Protein AF-A0A958EYU6-F1 (afdb_monomer)

Mean predicted aligned error: 6.17 Å

Foldseek 3Di:
DDDDDDDDDQWDDFWPQDPDWPDDFQPDDVPDGDHDTHDDNVPDDDIHTHGRDDDDDPDDDADPDPPHDD

Solvent-accessible surface area (backbone atoms only — not comparable to full-atom values): 4932 Å² total; per-residue (Å²): 135,86,80,79,84,81,78,74,83,92,62,50,75,44,45,78,58,51,95,47,70,77,45,50,64,64,39,84,48,95,97,46,64,34,91,46,72,40,70,41,45,88,94,58,81,87,64,57,75,47,73,42,65,90,86,77,90,87,80,86,82,73,41,86,70,66,97,59,73,98

Sequence (70 aa):
MVGCSLFAQDYAWPTDASKLMTSSFCELRPRRYHAAIDIKTWNRTGYKIFAIDDGYVYRLRKGATGYGNA

pLDDT: mean 88.87, std 12.79, range [47.19, 97.44]

Structure (mmCIF, N/CA/C/O backbone):
data_AF-A0A958EYU6-F1
#
_entry.id   AF-A0A958EYU6-F1
#
loop_
_atom_site.group_PDB
_atom_site.id
_atom_site.type_symbol
_atom_site.label_atom_id
_atom_site.label_alt_id
_atom_site.label_comp_id
_atom_site.label_asym_id
_atom_site.label_entity_id
_atom_site.label_seq_id
_atom_site.pdbx_PDB_ins_code
_atom_site.Cartn_x
_atom_site.Cartn_y
_atom_site.Cartn_z
_atom_site.occupancy
_atom_site.B_iso_or_equiv
_atom_site.auth_seq_id
_atom_site.auth_comp_id
_atom_site.auth_asym_id
_atom_site.auth_atom_id
_atom_site.pdbx_PDB_model_num
ATOM 1 N N . MET A 1 1 ? 30.391 21.437 -11.139 1.00 47.19 1 MET A N 1
ATOM 2 C CA . MET A 1 1 ? 29.403 20.763 -10.272 1.00 47.19 1 MET A CA 1
ATOM 3 C C . MET A 1 1 ? 28.522 19.927 -11.190 1.00 47.19 1 MET A C 1
ATOM 5 O O . MET A 1 1 ? 27.747 20.503 -11.938 1.00 47.19 1 MET A O 1
ATOM 9 N N . VAL A 1 2 ? 28.744 18.613 -11.268 1.00 52.31 2 VAL A N 1
ATOM 10 C CA . VAL A 1 2 ? 27.951 17.737 -12.148 1.00 52.31 2 VAL A CA 1
ATOM 11 C C . VAL A 1 2 ? 26.671 17.389 -11.393 1.00 52.31 2 VAL A C 1
ATOM 13 O O . VAL A 1 2 ? 26.716 16.650 -10.414 1.00 52.31 2 VAL A O 1
ATOM 16 N N . GLY A 1 3 ? 25.551 17.988 -11.791 1.00 55.94 3 GLY A N 1
ATOM 17 C CA . GLY A 1 3 ? 24.236 17.633 -11.269 1.00 55.94 3 GLY A CA 1
ATOM 18 C C . GLY A 1 3 ? 23.819 16.281 -11.837 1.00 55.94 3 GLY A C 1
ATOM 19 O O . GLY A 1 3 ? 23.496 16.180 -13.016 1.00 55.94 3 GLY A O 1
ATOM 20 N N . CYS A 1 4 ? 23.850 15.237 -11.013 1.00 62.53 4 CYS A N 1
ATOM 21 C CA . CYS A 1 4 ? 23.227 13.964 -11.349 1.00 62.53 4 CYS A CA 1
ATOM 22 C C . CYS A 1 4 ? 21.706 14.148 -11.256 1.00 62.53 4 CYS A C 1
ATOM 24 O O . CYS A 1 4 ? 21.175 14.358 -10.166 1.00 62.53 4 CYS A O 1
ATOM 26 N N . SER A 1 5 ? 21.008 14.113 -12.393 1.00 64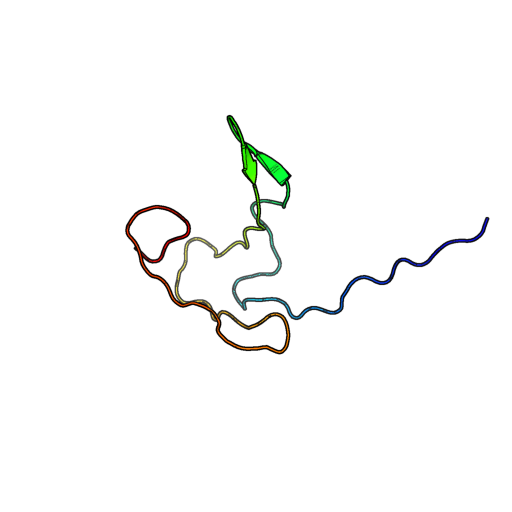.25 5 SER A N 1
ATOM 27 C CA . SER A 1 5 ? 19.548 14.005 -12.396 1.00 64.25 5 SER A CA 1
ATOM 28 C C . SER A 1 5 ? 19.191 12.575 -12.004 1.00 64.25 5 SER A C 1
ATOM 30 O O . SER A 1 5 ? 19.396 11.644 -12.778 1.00 64.25 5 SER A O 1
ATOM 32 N N . LEU A 1 6 ? 18.718 12.393 -10.772 1.00 67.62 6 LEU A N 1
ATOM 33 C CA . LEU A 1 6 ? 18.157 11.124 -10.322 1.00 67.62 6 LEU A CA 1
ATOM 34 C C . LEU A 1 6 ? 16.798 10.937 -10.999 1.00 67.62 6 LEU A C 1
ATOM 36 O O . LEU A 1 6 ? 15.848 11.659 -10.705 1.00 67.62 6 LEU A O 1
ATOM 40 N N . PHE A 1 7 ? 16.715 9.970 -11.908 1.00 71.56 7 PHE A N 1
ATOM 41 C CA . PHE A 1 7 ? 15.442 9.508 -12.447 1.00 71.56 7 PHE A CA 1
ATOM 42 C C . PHE A 1 7 ? 14.804 8.553 -11.434 1.00 71.56 7 PHE A C 1
ATOM 44 O O . PHE A 1 7 ? 15.413 7.556 -11.043 1.00 71.56 7 PHE A O 1
ATOM 51 N N . ALA A 1 8 ? 13.597 8.882 -10.977 1.00 77.50 8 ALA A N 1
ATOM 52 C CA . ALA A 1 8 ? 12.776 7.962 -10.201 1.00 77.50 8 ALA A CA 1
ATOM 53 C C . ALA A 1 8 ? 12.119 6.927 -11.128 1.00 77.50 8 ALA A C 1
ATOM 55 O O . ALA A 1 8 ? 12.014 7.145 -12.335 1.00 77.50 8 ALA A O 1
ATOM 56 N N . GLN A 1 9 ? 11.674 5.806 -10.561 1.00 83.44 9 GLN A N 1
ATOM 57 C CA . GLN A 1 9 ? 10.845 4.843 -11.283 1.00 83.44 9 GLN A CA 1
ATOM 58 C C . GLN A 1 9 ? 9.501 5.480 -11.662 1.00 83.44 9 GLN A C 1
ATOM 60 O O . GLN A 1 9 ? 8.901 6.194 -10.855 1.00 83.44 9 GLN A O 1
ATOM 65 N N . ASP A 1 10 ? 9.034 5.200 -12.878 1.00 89.75 10 ASP A N 1
ATOM 66 C CA . ASP A 1 10 ? 7.755 5.690 -13.394 1.00 89.75 10 ASP A CA 1
ATOM 67 C C . ASP A 1 10 ? 6.627 4.717 -13.029 1.00 89.75 10 ASP A C 1
ATOM 69 O O . ASP A 1 10 ? 6.244 3.853 -13.812 1.00 89.75 10 ASP A O 1
ATOM 73 N N . TYR A 1 11 ? 6.152 4.807 -11.785 1.00 92.00 11 TYR A N 1
ATOM 74 C CA . TYR A 1 11 ? 5.067 3.965 -11.286 1.00 92.00 11 TYR A CA 1
ATOM 75 C C . TYR A 1 11 ? 3.710 4.657 -11.375 1.00 92.00 11 TYR A C 1
ATOM 77 O O . TYR A 1 11 ? 3.551 5.830 -11.015 1.00 92.00 11 TYR A O 1
ATOM 85 N N . ALA A 1 12 ? 2.689 3.885 -11.748 1.00 95.19 12 ALA A N 1
ATOM 86 C CA . ALA A 1 12 ? 1.313 4.338 -11.680 1.00 95.19 12 ALA A CA 1
ATOM 87 C C . ALA A 1 12 ? 0.872 4.534 -10.223 1.00 95.19 12 ALA A C 1
ATOM 89 O O . ALA A 1 12 ? 1.295 3.848 -9.291 1.00 95.19 12 ALA A O 1
ATOM 90 N N . TRP A 1 13 ? -0.035 5.484 -10.017 1.00 95.81 13 TRP A N 1
ATOM 91 C CA . TRP A 1 13 ? -0.589 5.729 -8.692 1.00 95.81 13 TRP A CA 1
ATOM 92 C C . TRP A 1 13 ? -1.677 4.696 -8.350 1.00 95.81 13 TRP A C 1
ATOM 94 O O . TRP A 1 13 ? -2.584 4.495 -9.159 1.00 95.81 13 TRP A O 1
ATOM 104 N N . PRO A 1 14 ? -1.660 4.083 -7.152 1.00 96.31 14 PRO A N 1
ATOM 105 C CA . PRO A 1 14 ? -2.379 2.831 -6.904 1.00 96.31 14 PRO A CA 1
ATOM 106 C C . PRO A 1 14 ? -3.874 2.981 -6.594 1.00 96.31 14 PRO A C 1
ATOM 108 O O . PRO A 1 14 ? -4.527 1.978 -6.325 1.00 96.31 14 PRO A O 1
ATOM 111 N N . THR A 1 15 ? -4.443 4.191 -6.557 1.00 97.25 15 THR A N 1
ATOM 112 C CA . THR A 1 15 ? -5.868 4.380 -6.225 1.00 97.25 15 THR A CA 1
ATOM 113 C C . THR A 1 15 ? -6.432 5.713 -6.710 1.00 97.25 15 THR A C 1
ATOM 115 O O . THR A 1 15 ? -5.710 6.698 -6.835 1.00 97.25 15 THR A O 1
ATOM 118 N N . ASP A 1 16 ? -7.742 5.779 -6.928 1.00 96.75 16 ASP A N 1
ATOM 119 C CA . ASP A 1 16 ? -8.468 7.019 -7.219 1.00 96.75 16 ASP A CA 1
ATOM 120 C C . ASP A 1 16 ? -8.928 7.787 -5.962 1.00 96.75 16 ASP A C 1
ATOM 122 O O . ASP A 1 16 ? -9.580 8.822 -6.079 1.00 96.75 16 ASP A O 1
ATOM 126 N N . ALA A 1 17 ? -8.556 7.339 -4.756 1.00 97.44 17 ALA A N 1
ATOM 127 C CA . ALA A 1 17 ? -8.983 7.968 -3.504 1.00 97.44 17 ALA A CA 1
ATOM 128 C C . ALA A 1 17 ? -8.476 9.407 -3.312 1.00 97.44 17 ALA A C 1
ATOM 130 O O . ALA A 1 17 ? -9.245 10.309 -2.968 1.00 97.44 17 ALA A O 1
ATOM 131 N N . SER A 1 18 ? -7.167 9.616 -3.476 1.00 97.19 18 SER A N 1
ATOM 132 C CA . SER A 1 18 ? -6.511 10.927 -3.434 1.00 97.19 18 SER A CA 1
ATOM 133 C C . SER A 1 18 ? -5.034 10.815 -3.830 1.00 97.19 18 SER A C 1
ATOM 135 O O . SER A 1 18 ? -4.493 9.717 -3.952 1.00 97.19 18 SER A O 1
ATOM 137 N N . LYS A 1 19 ? -4.368 11.965 -3.979 1.00 96.06 19 LYS A N 1
ATOM 138 C CA . LYS A 1 19 ? -2.899 12.090 -4.055 1.00 96.06 19 LYS A CA 1
ATOM 139 C C . LYS A 1 19 ? -2.269 12.491 -2.714 1.00 96.06 19 LYS A C 1
ATOM 141 O O . LYS A 1 19 ? -1.106 12.872 -2.667 1.00 96.06 19 LYS A O 1
ATOM 146 N N . LEU A 1 20 ? -3.048 12.461 -1.630 1.00 97.00 20 LEU A N 1
ATOM 147 C CA . LEU A 1 20 ? -2.611 12.890 -0.305 1.00 97.00 20 LEU A CA 1
ATOM 148 C C . LEU A 1 20 ? -2.201 11.680 0.526 1.00 97.00 20 LEU A C 1
ATOM 150 O O . LEU A 1 20 ? -2.915 10.678 0.575 1.00 97.00 20 LEU A O 1
ATOM 154 N N . MET A 1 21 ? -1.081 11.807 1.228 1.00 95.38 21 MET A N 1
ATOM 155 C CA . MET A 1 21 ? -0.591 10.784 2.143 1.00 95.38 21 MET A CA 1
ATOM 156 C C . MET A 1 21 ? -0.916 11.151 3.591 1.00 95.38 21 MET A C 1
ATOM 158 O O . MET A 1 21 ? -0.813 12.312 3.981 1.00 95.38 21 MET A O 1
ATOM 162 N N . THR A 1 22 ? -1.299 10.160 4.393 1.00 95.88 22 THR A N 1
ATOM 163 C CA . THR A 1 22 ? -1.467 10.304 5.850 1.00 95.88 22 THR A CA 1
ATOM 164 C C . THR A 1 22 ? -0.254 9.840 6.640 1.00 95.88 22 THR A C 1
ATOM 166 O O . THR A 1 22 ? -0.101 10.257 7.782 1.00 95.88 22 THR A O 1
ATOM 169 N N . SER A 1 23 ? 0.575 8.970 6.060 1.00 95.81 23 SER A N 1
ATOM 170 C CA . SER A 1 23 ? 1.792 8.443 6.680 1.00 95.81 23 SER A CA 1
ATOM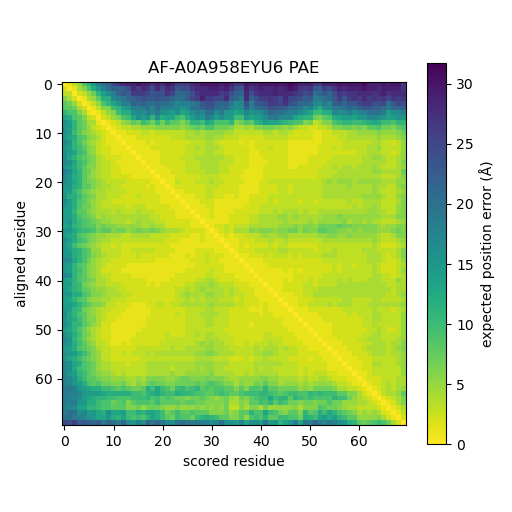 171 C C . SER A 1 23 ? 2.816 8.088 5.606 1.00 95.81 23 SER A C 1
ATOM 173 O O . SER A 1 23 ? 2.442 7.666 4.506 1.00 95.81 23 SER A O 1
ATOM 175 N N . SER A 1 24 ? 4.099 8.274 5.912 1.00 95.88 24 SER A N 1
ATOM 176 C CA . SER A 1 24 ? 5.215 8.002 5.001 1.00 95.88 24 SER A CA 1
ATOM 177 C C . SER A 1 24 ? 5.933 6.687 5.318 1.00 95.88 24 SER A C 1
ATOM 179 O O . SER A 1 24 ? 5.785 6.100 6.395 1.00 95.88 24 SER A O 1
ATOM 181 N N . PHE A 1 25 ? 6.749 6.238 4.361 1.00 95.81 25 PHE A N 1
ATOM 182 C CA . PHE A 1 25 ? 7.684 5.139 4.566 1.00 95.81 25 PHE A CA 1
ATOM 183 C C . PHE A 1 25 ? 8.739 5.515 5.614 1.00 95.81 25 PHE A C 1
ATOM 185 O O . PHE A 1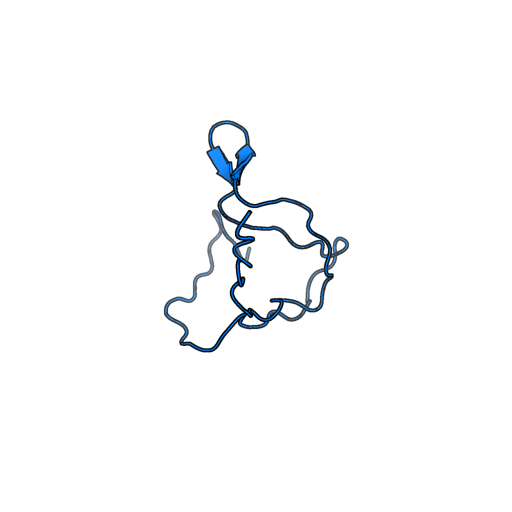 25 ? 9.202 6.655 5.664 1.00 95.81 25 PHE A O 1
ATOM 192 N N . CYS A 1 26 ? 9.122 4.546 6.442 1.00 96.75 26 CYS A N 1
ATOM 193 C CA . CYS A 1 26 ? 10.034 4.704 7.574 1.00 96.75 26 CYS A CA 1
ATOM 194 C C . CYS A 1 26 ? 9.589 5.721 8.635 1.00 96.75 26 CYS A C 1
ATOM 196 O O . CYS A 1 26 ? 10.398 6.133 9.467 1.00 96.75 26 CYS A O 1
ATOM 198 N N . GLU A 1 27 ? 8.305 6.084 8.684 1.00 97.12 27 GLU A N 1
ATOM 199 C CA . GLU A 1 27 ? 7.777 6.872 9.795 1.00 97.12 27 GLU A CA 1
ATOM 200 C C . GLU A 1 27 ? 7.978 6.117 11.121 1.00 97.12 27 GLU A C 1
ATOM 202 O O . GLU A 1 27 ? 7.642 4.931 11.242 1.00 97.12 27 GLU A O 1
ATOM 207 N N . LEU A 1 28 ? 8.553 6.795 12.119 1.00 96.25 28 LEU A N 1
ATOM 208 C CA . LEU A 1 28 ? 8.823 6.210 13.428 1.00 96.25 28 LEU A CA 1
ATOM 209 C C . LEU A 1 28 ? 7.509 5.960 14.177 1.00 96.25 28 LEU A C 1
ATOM 211 O O . LEU A 1 28 ? 6.725 6.873 14.427 1.00 96.25 28 LEU A O 1
ATOM 215 N N . ARG A 1 29 ? 7.294 4.714 14.595 1.00 93.06 29 ARG A N 1
ATOM 216 C CA . ARG A 1 29 ? 6.199 4.301 15.478 1.00 93.06 29 ARG A CA 1
ATOM 217 C C . ARG A 1 29 ? 6.807 3.704 16.752 1.00 93.06 29 ARG A C 1
ATOM 219 O O . ARG A 1 29 ? 7.970 3.289 16.746 1.00 93.06 29 ARG A O 1
ATOM 226 N N . PRO A 1 30 ? 6.048 3.582 17.855 1.00 96.50 30 PRO A N 1
ATOM 227 C CA . PRO A 1 30 ? 6.543 2.877 19.028 1.00 96.50 30 PRO A CA 1
ATOM 228 C C . PRO A 1 30 ? 7.046 1.478 18.648 1.00 96.50 30 PRO A C 1
ATOM 230 O O . PRO A 1 30 ? 6.279 0.632 18.178 1.00 96.50 30 PRO A O 1
ATOM 233 N N . ARG A 1 31 ? 8.349 1.256 18.860 1.00 94.81 31 ARG A N 1
ATOM 234 C CA . ARG A 1 31 ? 9.053 -0.026 18.681 1.00 94.81 31 ARG A CA 1
ATOM 235 C C . ARG A 1 31 ? 9.163 -0.545 17.235 1.00 94.81 31 ARG A C 1
ATOM 237 O O . ARG A 1 31 ? 9.553 -1.696 17.066 1.00 94.81 31 ARG A O 1
ATOM 244 N N . ARG A 1 32 ? 8.820 0.238 16.202 1.00 94.81 32 ARG A N 1
ATOM 245 C CA . ARG A 1 32 ? 8.981 -0.169 14.789 1.00 94.81 32 ARG A CA 1
ATOM 246 C C . ARG A 1 32 ? 8.972 1.017 13.825 1.00 94.81 32 ARG A C 1
ATOM 248 O O . ARG A 1 32 ? 8.486 2.089 14.165 1.00 94.81 32 ARG A O 1
ATOM 255 N N . TYR A 1 33 ? 9.404 0.774 12.593 1.00 96.62 33 TYR A N 1
ATOM 256 C CA . TYR A 1 33 ? 9.210 1.695 11.474 1.00 96.62 33 TYR A CA 1
ATOM 257 C C . TYR A 1 33 ? 7.997 1.301 10.632 1.00 96.62 33 TYR A C 1
ATOM 259 O O . TYR A 1 33 ? 7.630 0.125 10.551 1.00 96.62 33 TYR A O 1
ATOM 267 N N . HIS A 1 34 ? 7.363 2.290 10.009 1.00 96.00 34 HIS A N 1
ATOM 268 C CA . HIS A 1 34 ? 6.299 2.062 9.045 1.00 96.00 34 HIS A CA 1
ATOM 269 C C . HIS A 1 34 ? 6.878 1.566 7.711 1.00 96.00 34 HIS A C 1
ATOM 271 O O . HIS A 1 34 ? 7.673 2.252 7.079 1.00 96.00 34 HIS A O 1
ATOM 277 N N . ALA A 1 35 ? 6.497 0.364 7.281 1.00 95.31 35 ALA A N 1
ATOM 278 C CA . ALA A 1 35 ? 7.054 -0.277 6.086 1.00 95.31 35 ALA A CA 1
ATOM 279 C C . ALA A 1 35 ? 6.297 0.059 4.783 1.00 95.31 35 ALA A C 1
ATOM 281 O O . ALA A 1 35 ? 6.476 -0.631 3.784 1.00 95.31 35 ALA A O 1
ATOM 282 N N . ALA A 1 36 ? 5.423 1.069 4.796 1.00 93.62 36 ALA A N 1
ATOM 283 C CA . ALA A 1 36 ? 4.536 1.403 3.685 1.00 93.62 36 ALA A CA 1
ATOM 284 C C . ALA A 1 36 ? 4.239 2.910 3.632 1.00 93.62 36 ALA A C 1
ATOM 286 O O . ALA A 1 36 ? 4.710 3.680 4.467 1.00 93.62 36 ALA A O 1
ATOM 287 N N . ILE A 1 37 ? 3.453 3.314 2.636 1.00 95.12 37 ILE A N 1
ATOM 288 C CA . ILE A 1 37 ? 2.798 4.620 2.576 1.00 95.12 37 ILE A CA 1
ATOM 289 C C . ILE A 1 37 ? 1.295 4.435 2.783 1.00 95.12 37 ILE A C 1
ATOM 291 O O . ILE A 1 37 ? 0.727 3.461 2.289 1.00 95.12 37 ILE A O 1
ATOM 295 N N . ASP A 1 38 ? 0.654 5.395 3.448 1.00 95.56 38 ASP A N 1
ATOM 296 C CA . ASP A 1 38 ? -0.801 5.398 3.620 1.00 95.56 38 ASP A CA 1
ATOM 297 C C . ASP A 1 38 ? -1.421 6.544 2.820 1.00 95.56 38 ASP A C 1
ATOM 299 O O . ASP A 1 38 ? -1.032 7.703 2.985 1.00 95.56 38 ASP A O 1
ATOM 303 N N . ILE A 1 39 ? -2.410 6.231 1.978 1.00 97.12 39 ILE A N 1
ATOM 304 C CA . ILE A 1 39 ? -3.129 7.207 1.147 1.00 97.12 39 ILE A CA 1
ATOM 305 C C . ILE A 1 39 ? -4.448 7.588 1.824 1.00 97.12 39 ILE A C 1
ATOM 307 O O . ILE A 1 39 ? -5.201 6.734 2.293 1.00 97.12 39 ILE A O 1
ATOM 311 N N . LYS A 1 40 ? -4.760 8.888 1.859 1.00 97.19 40 LYS A N 1
ATOM 312 C CA . LYS A 1 40 ? -5.988 9.413 2.468 1.00 97.19 40 LYS A CA 1
ATOM 313 C C . LYS A 1 40 ? -7.224 8.950 1.686 1.00 97.19 40 LYS A C 1
ATOM 315 O O . LYS A 1 40 ? -7.334 9.211 0.489 1.00 97.19 40 LYS A O 1
ATOM 320 N N . THR A 1 41 ? -8.195 8.373 2.396 1.00 96.62 41 THR A N 1
ATOM 321 C CA . THR A 1 41 ? -9.480 7.889 1.846 1.00 96.62 41 THR A CA 1
ATOM 322 C C . THR A 1 41 ? -10.705 8.672 2.332 1.00 96.62 41 THR A C 1
ATOM 324 O O . THR A 1 41 ? -11.836 8.238 2.156 1.00 96.62 41 THR A O 1
ATOM 327 N N . TRP A 1 42 ? -10.518 9.816 2.999 1.00 95.88 42 TRP A N 1
ATOM 328 C CA . TRP A 1 42 ? -11.631 10.653 3.487 1.00 95.88 42 TRP A CA 1
ATOM 329 C C . TRP A 1 42 ? -12.650 9.916 4.372 1.00 95.88 42 TRP A C 1
ATOM 331 O O . TRP A 1 42 ? -13.829 10.263 4.386 1.00 95.88 42 TRP A O 1
ATOM 341 N N . ASN A 1 43 ? -12.188 8.905 5.116 1.00 95.00 43 ASN A N 1
ATOM 342 C CA . ASN A 1 43 ? -13.034 8.047 5.947 1.00 95.00 43 ASN A CA 1
ATOM 343 C C . ASN A 1 43 ? -14.139 7.320 5.150 1.00 95.00 43 ASN A C 1
ATOM 345 O O . ASN A 1 43 ? -15.222 7.057 5.668 1.00 95.00 43 ASN A O 1
ATOM 349 N N . ARG A 1 44 ? -13.875 7.025 3.873 1.00 95.62 44 ARG A N 1
ATOM 350 C CA . ARG A 1 44 ? -14.746 6.258 2.978 1.00 95.62 44 ARG A CA 1
ATOM 351 C C . ARG A 1 44 ? -14.011 5.020 2.473 1.00 95.62 44 ARG A C 1
ATOM 353 O O . ARG A 1 44 ? -12.785 5.000 2.379 1.00 95.62 44 ARG A O 1
ATOM 360 N N . THR A 1 45 ? -14.772 3.986 2.146 1.00 94.31 45 THR A N 1
ATOM 361 C CA . THR A 1 45 ? -14.279 2.737 1.553 1.00 94.31 45 THR A CA 1
ATOM 362 C C . THR A 1 45 ? -14.812 2.586 0.125 1.00 94.31 45 THR A C 1
ATOM 364 O O . THR A 1 45 ? -15.665 3.361 -0.306 1.00 94.31 45 THR A O 1
ATOM 367 N N . GLY A 1 46 ? -14.300 1.603 -0.624 1.00 94.88 46 GLY A N 1
ATOM 368 C CA . GLY A 1 46 ? -14.779 1.291 -1.979 1.00 94.88 46 GLY A CA 1
ATOM 369 C C . GLY A 1 46 ? -14.056 2.009 -3.123 1.00 94.88 46 GLY A C 1
ATOM 370 O O . GLY A 1 46 ? -14.483 1.889 -4.268 1.00 94.88 46 GLY A O 1
ATOM 371 N N . TYR A 1 47 ? -12.963 2.724 -2.840 1.00 96.50 47 TYR A N 1
ATOM 372 C CA . TYR A 1 47 ? -12.084 3.265 -3.880 1.00 96.50 47 TYR A CA 1
ATOM 373 C C . TYR A 1 47 ? -11.444 2.154 -4.709 1.00 96.50 47 TYR A C 1
ATOM 375 O O . TYR A 1 47 ? -11.167 1.063 -4.199 1.00 96.50 47 TYR A O 1
ATOM 383 N N . LYS A 1 48 ? -11.186 2.440 -5.985 1.00 97.00 48 LYS A N 1
ATOM 384 C CA . LYS A 1 48 ? -10.509 1.488 -6.862 1.00 97.00 48 LYS A CA 1
ATOM 385 C C . LYS A 1 48 ? -9.045 1.394 -6.462 1.00 97.00 48 LYS A C 1
ATOM 387 O O . LYS A 1 48 ? -8.419 2.399 -6.119 1.00 97.00 48 LYS A O 1
ATOM 392 N N . ILE A 1 49 ? -8.517 0.178 -6.527 1.00 95.50 49 ILE A N 1
ATOM 393 C CA . ILE A 1 49 ? -7.096 -0.106 -6.356 1.00 95.50 49 ILE A CA 1
ATOM 394 C C . ILE A 1 49 ? -6.557 -0.595 -7.695 1.00 95.50 49 ILE A C 1
ATOM 396 O O . ILE A 1 49 ? -7.173 -1.443 -8.344 1.00 95.50 49 ILE A O 1
ATOM 400 N N . PHE A 1 50 ? -5.421 -0.045 -8.099 1.00 96.81 50 PHE A N 1
ATOM 401 C CA . PHE A 1 50 ? -4.744 -0.336 -9.355 1.0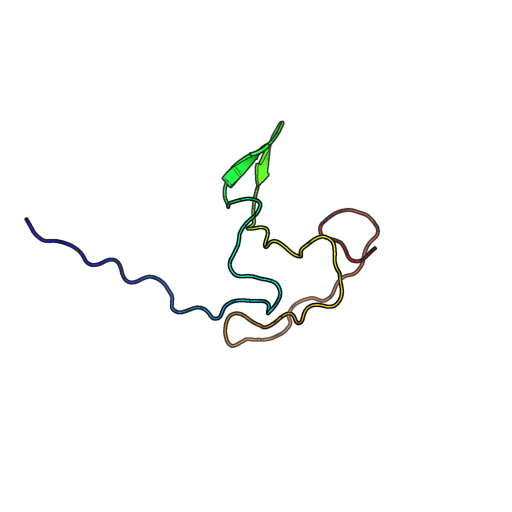0 96.81 50 PHE A CA 1
ATOM 402 C C . PHE A 1 50 ? -3.369 -0.942 -9.073 1.00 96.81 50 PHE A C 1
ATOM 404 O O . PHE A 1 50 ? -2.745 -0.635 -8.054 1.00 96.81 50 PHE A O 1
ATOM 411 N N . ALA A 1 51 ? -2.888 -1.791 -9.981 1.00 97.00 51 ALA A N 1
ATOM 412 C CA . ALA A 1 51 ? -1.485 -2.182 -9.984 1.00 97.00 51 ALA A CA 1
ATOM 413 C C . ALA A 1 51 ? -0.622 -0.961 -10.340 1.00 97.00 51 ALA A C 1
ATOM 415 O O . ALA A 1 51 ? -1.018 -0.146 -11.172 1.00 97.00 51 ALA A O 1
ATOM 416 N N . ILE A 1 52 ? 0.531 -0.823 -9.682 1.00 96.00 52 ILE A N 1
ATOM 417 C CA . ILE A 1 52 ? 1.461 0.288 -9.944 1.00 96.00 52 ILE A CA 1
ATOM 418 C C . ILE A 1 52 ? 2.320 0.055 -11.192 1.00 96.00 52 ILE A C 1
ATOM 420 O O . ILE A 1 52 ? 2.907 1.003 -11.702 1.00 96.00 52 ILE A O 1
ATOM 424 N N . ASP A 1 53 ? 2.399 -1.200 -11.638 1.00 96.38 53 ASP A N 1
ATOM 425 C CA . ASP A 1 53 ? 3.166 -1.670 -12.789 1.00 96.38 53 ASP A CA 1
ATOM 426 C C . ASP A 1 53 ? 2.656 -3.063 -13.218 1.00 96.38 53 ASP A C 1
ATOM 428 O O . ASP A 1 53 ? 1.869 -3.692 -12.493 1.00 96.38 53 ASP A O 1
ATOM 432 N N . ASP A 1 54 ? 3.114 -3.550 -14.368 1.00 96.62 54 ASP A N 1
ATOM 433 C CA . ASP A 1 54 ? 2.822 -4.888 -14.885 1.00 96.62 54 ASP A CA 1
ATOM 434 C C . ASP A 1 54 ? 3.429 -5.998 -14.006 1.00 96.62 54 ASP A C 1
ATOM 436 O O . ASP A 1 54 ? 4.485 -5.860 -13.386 1.00 96.62 54 ASP A O 1
ATOM 440 N N . GLY A 1 55 ? 2.762 -7.154 -13.953 1.00 95.38 55 GLY A N 1
ATOM 441 C CA . GLY A 1 55 ? 3.227 -8.292 -13.162 1.00 95.38 55 GLY A CA 1
ATOM 442 C C . GLY A 1 55 ? 2.205 -9.420 -13.055 1.00 95.38 55 GLY A C 1
ATOM 443 O O . GLY A 1 55 ? 1.321 -9.568 -13.895 1.00 95.38 55 GLY A O 1
ATOM 444 N N . TYR A 1 56 ? 2.320 -10.233 -12.003 1.00 97.38 56 TYR A N 1
ATOM 445 C CA . TYR A 1 56 ? 1.385 -11.322 -11.714 1.00 97.38 56 TYR A CA 1
ATOM 446 C C . TYR A 1 56 ? 1.033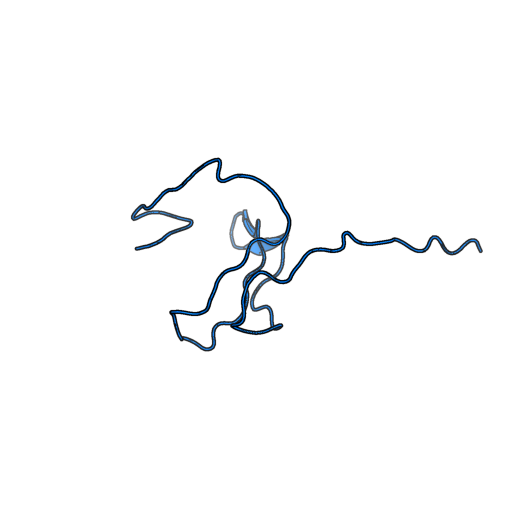 -11.380 -10.224 1.00 97.38 56 TYR A C 1
ATOM 448 O O . TYR A 1 56 ? 1.804 -10.976 -9.352 1.00 97.38 56 TYR A O 1
ATOM 456 N N . VAL A 1 57 ? -0.148 -11.913 -9.912 1.00 96.25 57 VAL A N 1
ATOM 457 C CA . VAL A 1 57 ? -0.598 -12.078 -8.527 1.00 96.25 57 VAL A CA 1
ATOM 458 C C . VAL A 1 57 ? 0.099 -13.289 -7.907 1.00 96.25 57 VAL A C 1
ATOM 460 O O . VAL A 1 57 ? -0.255 -14.426 -8.203 1.00 96.25 57 VAL A O 1
ATOM 463 N N . TYR A 1 58 ? 1.068 -13.055 -7.019 1.00 95.94 58 TYR A N 1
ATOM 464 C CA . TYR A 1 58 ? 1.761 -14.144 -6.312 1.00 95.94 58 TYR A CA 1
ATOM 465 C C . TYR A 1 58 ? 0.985 -14.652 -5.081 1.00 95.94 58 TYR A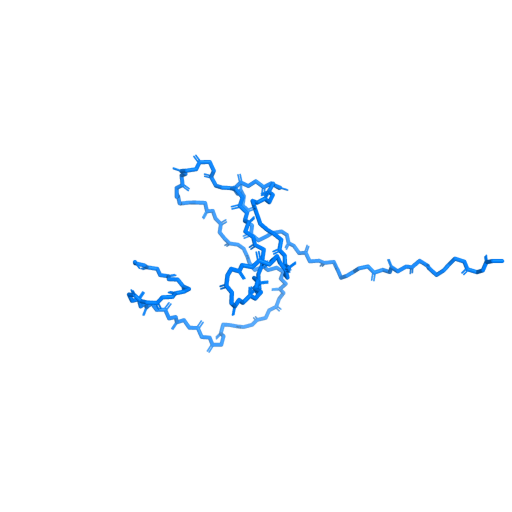 C 1
ATOM 467 O O . TYR A 1 58 ? 1.126 -15.809 -4.685 1.00 95.94 58 TYR A O 1
ATOM 475 N N . ARG A 1 59 ? 0.187 -13.785 -4.437 1.00 92.06 59 ARG A N 1
ATOM 476 C CA . ARG A 1 59 ? -0.504 -14.089 -3.175 1.00 92.06 59 ARG A CA 1
ATOM 477 C C . ARG A 1 59 ? -1.783 -13.279 -3.008 1.00 92.06 59 ARG A C 1
ATOM 479 O O . ARG A 1 59 ? -1.772 -12.062 -3.149 1.00 92.06 59 ARG A O 1
ATOM 486 N N . LEU A 1 60 ? -2.845 -13.955 -2.572 1.00 90.31 60 LEU A N 1
ATOM 487 C CA . LEU A 1 60 ? -4.080 -13.354 -2.065 1.00 90.31 60 LEU A CA 1
ATOM 488 C C . LEU A 1 60 ? -4.329 -13.873 -0.647 1.00 90.31 60 LEU A C 1
ATOM 490 O O . LEU A 1 60 ? -4.287 -15.079 -0.406 1.00 90.31 60 LEU A O 1
ATOM 494 N N . ARG A 1 61 ? -4.549 -12.972 0.315 1.00 87.19 61 ARG A N 1
ATOM 495 C CA . ARG A 1 61 ? -4.785 -13.334 1.720 1.00 87.19 61 ARG A CA 1
ATOM 496 C C . ARG A 1 61 ? -5.822 -12.412 2.351 1.00 87.19 61 ARG A C 1
ATOM 498 O O . ARG A 1 61 ? -5.782 -11.207 2.151 1.00 87.19 61 ARG A O 1
ATOM 505 N N . LYS A 1 62 ? -6.685 -12.998 3.182 1.00 87.12 62 LYS A N 1
ATOM 506 C CA . LYS A 1 62 ? -7.566 -12.315 4.137 1.00 87.12 62 LYS A CA 1
ATOM 507 C C . LYS A 1 62 ? -7.292 -12.882 5.533 1.00 87.12 62 LYS A C 1
ATOM 509 O O . LYS A 1 62 ? -7.005 -14.071 5.659 1.00 87.12 62 LYS A O 1
ATOM 514 N N . GLY A 1 63 ? -7.341 -12.053 6.571 1.00 84.19 63 GLY A N 1
ATOM 515 C CA . GLY A 1 63 ? -7.128 -12.487 7.952 1.00 84.19 63 GLY A CA 1
ATOM 516 C C . GLY A 1 63 ? -7.548 -11.420 8.956 1.00 84.19 63 GLY A C 1
ATOM 517 O O . GLY A 1 63 ? -7.632 -10.253 8.596 1.00 84.19 63 GLY A O 1
ATOM 518 N N . ALA A 1 64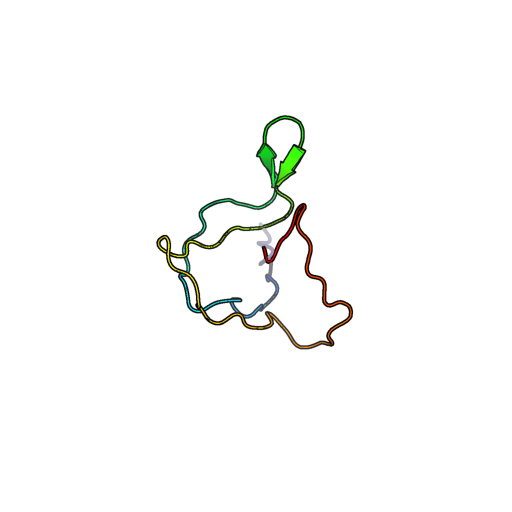 ? -7.800 -11.844 10.195 1.00 81.81 64 ALA A N 1
ATOM 519 C CA . ALA A 1 64 ? -8.257 -10.985 11.293 1.00 81.81 64 ALA A CA 1
ATOM 520 C C . ALA A 1 64 ? -7.116 -10.260 12.039 1.00 81.81 64 ALA A C 1
ATOM 522 O O . ALA A 1 64 ? -7.355 -9.560 13.018 1.00 81.81 64 ALA A O 1
ATOM 523 N N . THR A 1 65 ? -5.859 -10.471 11.637 1.00 83.44 65 THR A N 1
ATOM 524 C CA . THR A 1 65 ? -4.689 -9.863 12.280 1.00 83.44 65 THR A CA 1
ATOM 525 C C . THR A 1 65 ? -3.715 -9.317 11.240 1.00 83.44 65 THR A C 1
ATOM 527 O O . THR A 1 65 ? -3.263 -10.038 10.346 1.00 83.44 65 THR A O 1
ATOM 530 N N . GLY A 1 66 ? -3.357 -8.037 11.391 1.00 73.06 66 GLY A N 1
ATOM 531 C CA . GLY A 1 66 ? -2.426 -7.330 10.504 1.00 73.06 66 GLY A CA 1
ATOM 532 C C . GLY A 1 66 ? -2.953 -7.119 9.077 1.00 73.06 66 GLY A C 1
ATOM 533 O O . GLY A 1 66 ? -3.997 -7.645 8.730 1.00 73.06 66 GLY A O 1
ATOM 534 N N . TYR A 1 67 ? -2.224 -6.315 8.287 1.00 76.69 67 TYR A N 1
ATOM 535 C CA . TYR A 1 67 ? -2.367 -5.992 6.844 1.00 76.69 67 TYR A CA 1
ATOM 536 C C . TYR A 1 67 ? -3.663 -6.458 6.147 1.00 76.69 67 TYR A C 1
ATOM 538 O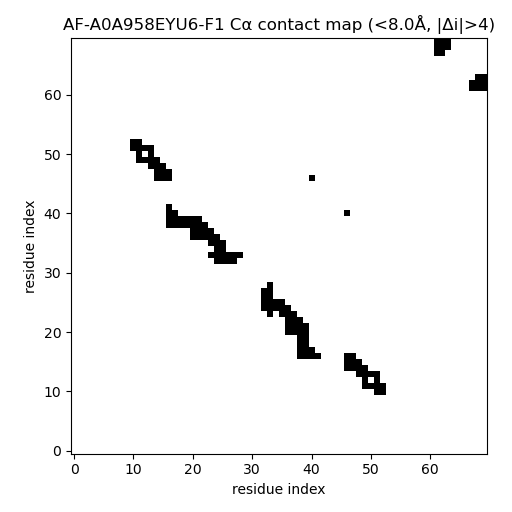 O . TYR A 1 67 ? -3.627 -7.280 5.234 1.00 76.69 67 TYR A O 1
ATOM 546 N N . GLY A 1 68 ? -4.799 -5.981 6.653 1.00 66.94 68 GLY A N 1
ATOM 547 C CA . GLY A 1 68 ? -6.023 -6.772 6.719 1.00 66.94 68 GLY A CA 1
ATOM 548 C C . GLY A 1 68 ? -6.885 -6.854 5.469 1.00 66.94 68 GLY A C 1
ATOM 549 O O . GLY A 1 68 ? -6.545 -6.402 4.383 1.00 66.94 68 GLY A O 1
ATOM 550 N N . ASN A 1 69 ? -8.055 -7.442 5.694 1.00 65.94 69 ASN A N 1
ATOM 551 C CA . ASN A 1 69 ? -9.305 -7.184 4.982 1.00 65.94 69 ASN A CA 1
ATOM 552 C C . ASN A 1 69 ? -10.460 -7.689 5.871 1.00 65.94 69 ASN A C 1
ATOM 554 O O . ASN A 1 69 ? -11.239 -8.537 5.450 1.00 65.94 69 ASN A O 1
ATOM 558 N N . ALA A 1 70 ? -10.458 -7.318 7.150 1.00 55.66 70 ALA A N 1
ATOM 559 C CA . ALA A 1 70 ? -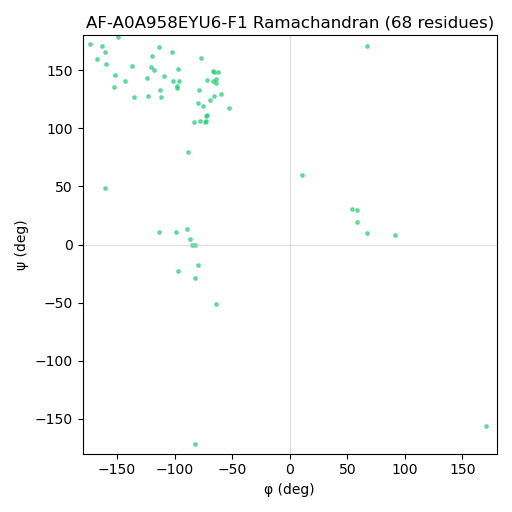11.471 -7.607 8.170 1.00 55.66 70 ALA A CA 1
ATOM 560 C C . ALA A 1 70 ? -10.974 -7.028 9.494 1.00 55.66 70 ALA A C 1
ATOM 562 O O . ALA A 1 70 ? -9.768 -7.225 9.773 1.00 55.66 70 ALA A O 1
#

Secondary structure (DSSP, 8-state):
------PPP-PPPSBSS-S-EEE-TT-EETTEE--S-EE--TT-----B--SSS---------SSSS---

Radius of gyration: 15.87 Å; Cα contacts (8 Å, |Δi|>4): 70; chains: 1; bounding box: 44×35×34 Å